Protein AF-A0A6M0IGE5-F1 (afdb_monomer_lite)

Secondary structure (DSSP, 8-state):
--HHHHHHHHHHHHHHHHHHHHHHHHHHHHHTSS-HHHHHHHHHIIIIIHHHHHHHHHHHHHHHHHTTT---SSS--

InterPro domains:
  IPR049211 Protein of unknown function DUF6814 [PF20664] (1-71)

Sequence (77 aa):
MNALKKYLGVVWILLGIYVGYDQITDSLAKITSDKLEDRVFGWVILCVLIPIVVGGLLLFGKYALDGEYDSNERKNE

Organism: NCBI:txid1987381

Structure (mmCIF, N/CA/C/O backbone):
data_AF-A0A6M0IGE5-F1
#
_entry.id   AF-A0A6M0IGE5-F1
#
loop_
_atom_site.group_PDB
_atom_site.id
_atom_site.type_symbol
_ato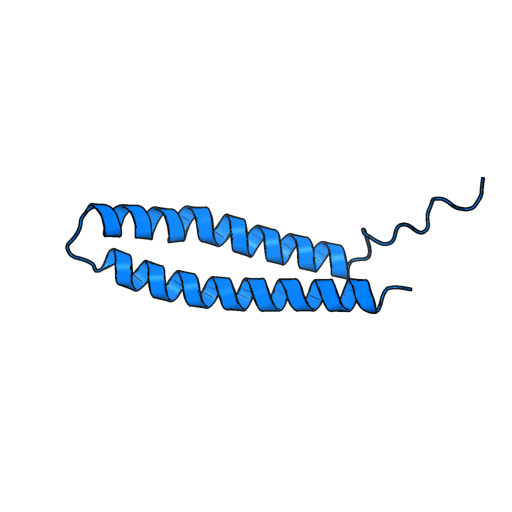m_site.label_atom_id
_atom_site.label_alt_id
_atom_site.label_comp_id
_atom_site.label_asym_id
_atom_site.label_entity_id
_atom_site.label_seq_id
_atom_site.pdbx_PDB_ins_code
_atom_site.Cartn_x
_atom_site.Cartn_y
_atom_site.Cartn_z
_atom_site.occupancy
_atom_site.B_iso_or_equiv
_atom_site.auth_seq_id
_atom_site.auth_comp_id
_atom_site.auth_asym_id
_atom_site.auth_atom_id
_atom_site.pdbx_PDB_model_num
ATOM 1 N N . MET A 1 1 ? -23.425 3.437 18.439 1.00 49.84 1 MET A N 1
ATOM 2 C CA . MET A 1 1 ? -21.954 3.550 18.422 1.00 49.84 1 MET A CA 1
ATOM 3 C C . MET A 1 1 ? -21.409 2.741 17.253 1.00 49.84 1 MET A C 1
ATOM 5 O O . MET A 1 1 ? -21.849 1.621 17.028 1.00 49.84 1 MET A O 1
ATOM 9 N N . ASN A 1 2 ? -20.479 3.317 16.503 1.00 58.28 2 ASN A N 1
ATOM 10 C CA . ASN A 1 2 ? -19.370 2.602 15.862 1.00 58.28 2 ASN A CA 1
ATOM 11 C C . ASN A 1 2 ? -19.618 1.640 14.686 1.00 58.28 2 ASN A C 1
ATOM 13 O O . ASN A 1 2 ? -18.647 1.327 14.013 1.00 58.28 2 ASN A O 1
ATOM 17 N N . ALA A 1 3 ? -20.844 1.240 14.326 1.00 60.12 3 ALA A N 1
ATOM 18 C CA . ALA A 1 3 ? -21.047 0.346 13.171 1.00 60.12 3 ALA A CA 1
ATOM 19 C C . ALA A 1 3 ? -20.680 0.999 11.825 1.00 60.12 3 ALA A C 1
ATOM 21 O O . ALA A 1 3 ? -19.965 0.401 11.028 1.00 60.12 3 ALA A O 1
ATOM 22 N N . LEU A 1 4 ? -21.109 2.248 11.597 1.00 65.38 4 LEU A N 1
ATOM 23 C CA . LEU A 1 4 ? -20.821 2.963 10.350 1.00 65.38 4 LEU A CA 1
ATOM 24 C C . LEU A 1 4 ? -19.317 3.235 10.203 1.00 65.38 4 LEU A C 1
ATOM 26 O O . LEU A 1 4 ? -18.734 2.918 9.177 1.00 65.38 4 LEU A O 1
ATOM 30 N N . LYS A 1 5 ? -18.663 3.741 11.256 1.00 66.12 5 LYS A N 1
ATOM 31 C CA . LYS A 1 5 ? -17.219 4.034 11.244 1.00 66.12 5 LYS A CA 1
ATOM 32 C C . LYS A 1 5 ? -16.368 2.764 11.095 1.00 66.12 5 LYS A C 1
ATOM 34 O O . LYS A 1 5 ? -15.424 2.763 10.313 1.00 66.12 5 LYS A O 1
ATOM 39 N N . LYS A 1 6 ? -16.756 1.664 11.751 1.00 70.12 6 LYS A N 1
ATOM 40 C CA . LYS A 1 6 ? -16.101 0.355 11.606 1.00 70.12 6 LYS A CA 1
ATOM 41 C C . LYS A 1 6 ? -16.300 -0.229 10.203 1.00 70.12 6 LYS A C 1
ATOM 43 O O . LYS A 1 6 ? -15.355 -0.761 9.633 1.00 70.12 6 LYS A O 1
ATOM 48 N N . TYR A 1 7 ? -17.491 -0.070 9.619 1.00 79.00 7 TYR A N 1
ATOM 49 C CA . TYR A 1 7 ? -17.767 -0.460 8.233 1.00 79.00 7 TYR A CA 1
ATOM 50 C C . TYR A 1 7 ? -16.924 0.350 7.244 1.00 79.00 7 TYR A C 1
ATOM 52 O O . TYR A 1 7 ? -16.297 -0.233 6.366 1.00 79.00 7 TYR A O 1
ATOM 60 N N . LEU A 1 8 ? -16.825 1.671 7.435 1.00 80.62 8 LEU A N 1
ATOM 61 C CA . LEU A 1 8 ? -15.924 2.516 6.652 1.00 80.62 8 LEU A CA 1
ATOM 62 C C . LEU A 1 8 ? -14.468 2.044 6.777 1.00 80.62 8 LEU A C 1
ATOM 64 O O . LEU A 1 8 ? -13.808 1.901 5.756 1.00 80.62 8 LEU A O 1
ATOM 68 N N . GLY A 1 9 ? -13.983 1.726 7.980 1.00 83.50 9 GLY A N 1
ATOM 69 C CA . GLY A 1 9 ? -12.631 1.187 8.176 1.00 83.50 9 GLY A CA 1
ATOM 70 C C . GLY A 1 9 ? -12.360 -0.090 7.373 1.00 83.50 9 GLY A C 1
ATOM 71 O O . GLY A 1 9 ? -11.355 -0.172 6.670 1.00 83.50 9 GLY A O 1
ATOM 72 N N . VAL A 1 10 ? -13.289 -1.052 7.397 1.00 85.06 10 VAL A N 1
ATOM 73 C CA . VAL A 1 10 ? -13.195 -2.281 6.582 1.00 85.06 10 VAL A CA 1
ATOM 74 C C . VAL A 1 10 ? -13.201 -1.961 5.086 1.00 85.06 10 VAL A C 1
ATOM 76 O O . VAL A 1 10 ? -12.397 -2.518 4.340 1.00 85.06 10 VAL A O 1
ATOM 79 N N . VAL A 1 11 ? -14.068 -1.044 4.647 1.00 89.31 11 VAL A N 1
ATOM 80 C CA . VAL A 1 11 ? -14.138 -0.606 3.245 1.00 89.31 11 VAL A CA 1
ATOM 81 C C . VAL A 1 11 ? -12.803 -0.009 2.791 1.00 89.31 11 VAL A C 1
ATOM 83 O O . VAL A 1 11 ? -12.337 -0.355 1.709 1.00 89.31 11 VAL A O 1
ATOM 86 N N . TRP A 1 12 ? -12.147 0.811 3.617 1.00 88.62 12 TRP A N 1
ATOM 87 C CA . TRP A 1 1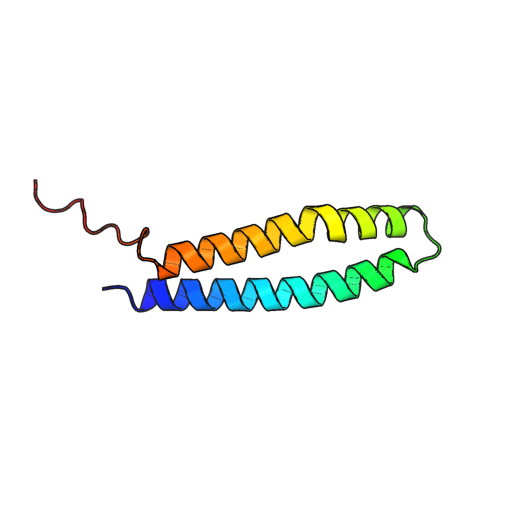2 ? -10.848 1.410 3.288 1.00 88.62 12 TRP A CA 1
ATOM 88 C C . TRP A 1 12 ? -9.709 0.391 3.207 1.00 88.62 12 TRP A C 1
ATOM 90 O O . TRP A 1 12 ? -8.857 0.511 2.329 1.00 88.62 12 TRP A O 1
ATOM 100 N N . ILE A 1 13 ? -9.719 -0.644 4.052 1.00 90.00 13 ILE A N 1
ATOM 101 C CA . ILE A 1 13 ? -8.748 -1.748 3.966 1.00 90.00 13 ILE A CA 1
ATOM 102 C C . ILE A 1 13 ? -8.941 -2.532 2.668 1.00 90.00 13 ILE A C 1
ATOM 104 O O . ILE A 1 13 ? -7.970 -2.783 1.955 1.00 90.00 13 ILE A O 1
ATOM 108 N N . LEU A 1 14 ? -10.184 -2.894 2.337 1.00 92.25 14 LEU A N 1
ATOM 109 C CA . LEU A 1 14 ? -10.491 -3.627 1.105 1.00 92.25 14 LEU A CA 1
ATOM 110 C C . LEU A 1 14 ? -10.127 -2.812 -0.142 1.00 92.25 14 LEU A C 1
ATOM 112 O O . LEU A 1 14 ? -9.527 -3.355 -1.068 1.00 92.25 14 LEU A O 1
ATOM 116 N N . LEU A 1 15 ? -10.415 -1.507 -0.137 1.00 91.06 15 LEU A N 1
ATOM 117 C CA . LEU A 1 15 ? -9.986 -0.581 -1.187 1.00 91.06 15 LEU A CA 1
ATOM 118 C C . LEU A 1 15 ? -8.462 -0.506 -1.295 1.00 91.06 15 LEU A C 1
ATOM 120 O O . LEU A 1 15 ? -7.939 -0.580 -2.401 1.00 91.06 15 LEU A O 1
ATOM 124 N N . GLY A 1 16 ? -7.744 -0.406 -0.174 1.00 92.19 16 GLY A N 1
ATOM 125 C CA . GLY A 1 16 ? -6.280 -0.380 -0.165 1.00 92.19 16 GLY A CA 1
ATOM 126 C C . GLY A 1 16 ? -5.660 -1.646 -0.757 1.00 92.19 16 GLY A C 1
ATOM 127 O O . GLY A 1 16 ? -4.729 -1.554 -1.552 1.00 92.19 16 GLY A O 1
ATOM 128 N N . ILE A 1 17 ? -6.208 -2.820 -0.432 1.00 92.25 17 ILE A N 1
ATOM 129 C CA . ILE A 1 17 ? -5.757 -4.101 -0.997 1.00 92.25 17 ILE A CA 1
ATOM 130 C C . ILE A 1 17 ? -6.047 -4.165 -2.503 1.00 92.25 17 ILE A C 1
ATOM 132 O O . ILE A 1 17 ? -5.167 -4.541 -3.275 1.00 92.25 17 ILE A O 1
ATOM 136 N N . TYR A 1 18 ? -7.253 -3.771 -2.923 1.00 94.19 18 TYR A N 1
ATOM 137 C CA . TYR A 1 18 ? -7.650 -3.777 -4.333 1.00 94.19 18 TYR A CA 1
ATOM 138 C C . TYR A 1 18 ? -6.778 -2.840 -5.179 1.00 94.19 18 TYR A C 1
ATOM 140 O O . TYR A 1 18 ? -6.192 -3.267 -6.171 1.00 94.19 18 TYR A O 1
ATOM 148 N N . VAL A 1 19 ? -6.629 -1.584 -4.745 1.00 92.44 19 VAL A N 1
ATOM 149 C CA . VAL A 1 19 ? -5.787 -0.581 -5.417 1.00 92.44 19 VAL A CA 1
ATOM 150 C C . VAL A 1 19 ? -4.322 -1.014 -5.424 1.00 92.44 19 VAL A C 1
ATOM 152 O O . VAL A 1 19 ? -3.634 -0.827 -6.422 1.00 92.44 19 VAL A O 1
ATOM 155 N N . GLY A 1 20 ? -3.837 -1.614 -4.334 1.00 92.62 20 GLY A N 1
ATOM 156 C CA . GLY A 1 20 ? -2.478 -2.142 -4.266 1.00 92.62 20 GLY A CA 1
ATOM 157 C C . GLY A 1 20 ? -2.216 -3.226 -5.309 1.00 92.62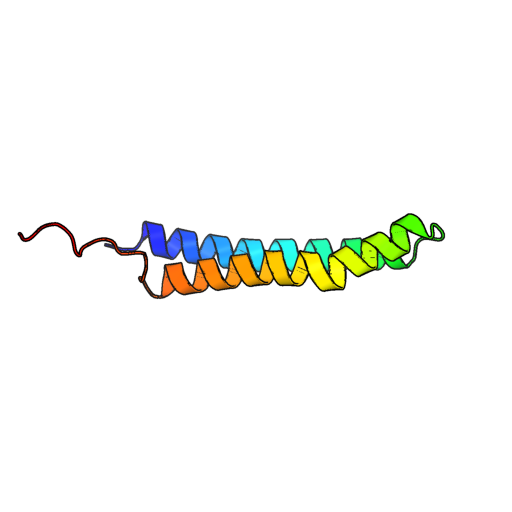 20 GLY A C 1
ATOM 158 O O . GLY A 1 20 ? -1.196 -3.171 -5.989 1.00 92.62 20 GLY A O 1
ATOM 159 N N . TYR A 1 21 ? -3.139 -4.176 -5.470 1.00 92.31 21 TYR A N 1
ATOM 160 C CA . TYR A 1 21 ? -3.020 -5.231 -6.479 1.00 92.31 21 TYR A CA 1
ATOM 161 C C . TYR A 1 21 ? -2.984 -4.659 -7.903 1.00 92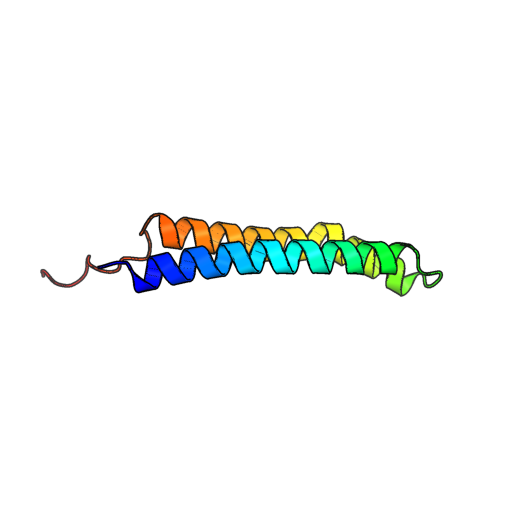.31 21 TYR A C 1
ATOM 163 O O . TYR A 1 21 ? -2.043 -4.939 -8.646 1.00 92.31 21 TYR A O 1
ATOM 171 N N . ASP A 1 22 ? -3.958 -3.810 -8.237 1.00 92.81 22 ASP A N 1
ATOM 172 C CA . ASP A 1 22 ? -4.110 -3.201 -9.563 1.00 92.81 22 ASP A CA 1
ATOM 173 C C . ASP A 1 22 ? -2.887 -2.346 -9.950 1.00 92.81 22 ASP A C 1
ATOM 175 O O . ASP A 1 22 ? -2.278 -2.520 -11.010 1.00 92.81 22 ASP A O 1
ATOM 179 N N . GLN A 1 23 ? -2.422 -1.501 -9.025 1.00 91.12 23 GLN A N 1
ATOM 180 C CA . GLN A 1 23 ? -1.255 -0.652 -9.258 1.00 91.12 23 GLN A CA 1
ATOM 181 C C . GLN A 1 23 ? 0.048 -1.446 -9.375 1.00 91.12 23 GLN A C 1
ATOM 183 O O . GLN A 1 23 ? 0.935 -1.028 -10.124 1.00 91.12 23 GLN A O 1
ATOM 188 N N . ILE A 1 24 ? 0.202 -2.566 -8.657 1.00 91.44 24 ILE A N 1
ATOM 189 C CA . ILE A 1 24 ? 1.379 -3.434 -8.809 1.00 91.44 24 ILE A CA 1
ATOM 190 C C . ILE A 1 24 ? 1.388 -4.035 -10.214 1.00 91.44 24 ILE A C 1
ATOM 192 O O . ILE A 1 24 ? 2.425 -3.977 -10.877 1.00 91.44 24 ILE A O 1
ATOM 196 N N . THR A 1 25 ? 0.255 -4.561 -10.690 1.00 90.25 25 THR A N 1
ATOM 197 C CA . THR A 1 25 ? 0.159 -5.146 -12.036 1.00 90.25 25 THR A CA 1
ATOM 198 C C . THR A 1 25 ? 0.449 -4.123 -13.134 1.00 90.25 25 THR A C 1
ATOM 200 O O . THR A 1 25 ? 1.256 -4.395 -14.027 1.00 90.25 25 THR A O 1
ATOM 203 N N . ASP A 1 26 ? -0.102 -2.916 -13.014 1.00 88.81 26 ASP A N 1
ATOM 204 C CA . ASP A 1 26 ? 0.116 -1.828 -13.971 1.00 88.81 26 ASP A CA 1
ATOM 205 C C . ASP A 1 26 ? 1.559 -1.316 -13.964 1.00 88.81 26 ASP A C 1
ATOM 207 O O . ASP A 1 26 ? 2.152 -1.043 -15.014 1.00 88.81 26 ASP A O 1
ATOM 211 N N . SER A 1 27 ? 2.152 -1.187 -12.777 1.00 85.62 27 SER A N 1
ATOM 212 C CA . SER A 1 27 ? 3.534 -0.720 -12.640 1.00 85.62 27 SER A CA 1
ATOM 213 C C . SER A 1 27 ? 4.514 -1.736 -13.212 1.00 85.62 27 SER A C 1
ATOM 215 O O . SER A 1 27 ? 5.478 -1.347 -13.870 1.00 85.62 27 SER A O 1
ATOM 217 N N . LEU A 1 28 ? 4.250 -3.034 -13.033 1.00 86.69 28 LEU A N 1
ATOM 218 C CA . LEU A 1 28 ? 5.077 -4.095 -13.601 1.00 86.69 28 LEU A CA 1
ATOM 219 C C . LEU A 1 28 ? 5.042 -4.067 -15.135 1.00 86.69 28 LEU A C 1
ATOM 221 O O . LEU A 1 28 ? 6.095 -4.135 -15.769 1.00 86.69 28 LEU A O 1
ATOM 225 N N . ALA A 1 29 ? 3.863 -3.867 -15.732 1.00 86.19 29 ALA A N 1
ATOM 226 C CA . ALA A 1 29 ? 3.727 -3.701 -17.178 1.00 86.19 29 ALA A CA 1
ATOM 227 C C . ALA A 1 29 ? 4.489 -2.463 -17.691 1.00 86.19 29 ALA A C 1
ATOM 229 O O . ALA A 1 29 ? 5.217 -2.541 -18.684 1.00 86.19 29 ALA A O 1
ATOM 230 N N . LYS A 1 30 ? 4.411 -1.331 -16.978 1.00 81.25 30 LYS A N 1
ATOM 231 C CA . LYS A 1 30 ? 5.135 -0.095 -17.333 1.00 81.25 30 LYS A CA 1
ATOM 232 C C . LYS A 1 30 ? 6.655 -0.233 -17.242 1.00 81.25 30 LYS A C 1
ATOM 234 O O . LYS A 1 30 ? 7.360 0.318 -18.082 1.00 81.25 30 LYS A O 1
ATOM 239 N N . ILE A 1 31 ? 7.172 -1.011 -16.290 1.00 82.00 31 ILE A N 1
ATOM 240 C CA . ILE A 1 31 ? 8.618 -1.271 -16.166 1.00 82.00 31 ILE A CA 1
ATOM 241 C C . ILE A 1 31 ? 9.147 -2.074 -17.367 1.00 82.00 31 ILE A C 1
ATOM 243 O O . ILE A 1 31 ? 10.288 -1.870 -17.787 1.00 82.00 31 ILE A O 1
ATOM 247 N N . THR A 1 32 ? 8.316 -2.938 -17.959 1.00 80.38 32 THR A N 1
ATOM 248 C CA . THR A 1 32 ? 8.672 -3.704 -19.168 1.00 80.38 32 THR A CA 1
ATOM 249 C C . THR A 1 32 ? 8.580 -2.905 -20.471 1.00 80.38 32 THR A C 1
ATOM 251 O O . THR A 1 32 ? 9.009 -3.397 -21.511 1.00 80.38 32 THR A O 1
ATOM 254 N N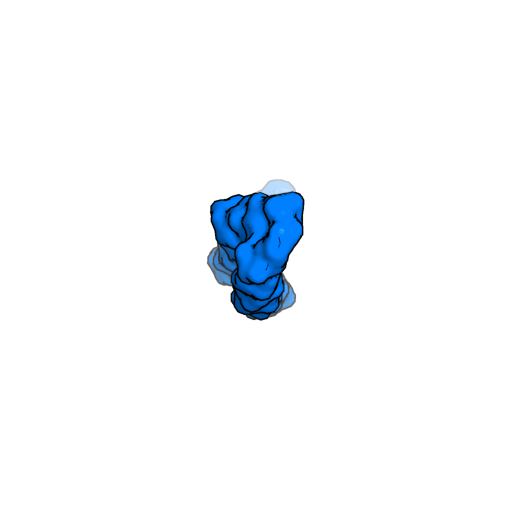 . SER A 1 33 ? 8.070 -1.668 -20.430 1.00 80.31 33 SER A N 1
ATOM 255 C CA . SER A 1 33 ? 8.026 -0.772 -21.591 1.00 80.31 33 SER A CA 1
ATOM 256 C C . SER A 1 33 ? 9.439 -0.396 -22.065 1.00 80.31 33 SER A C 1
ATOM 258 O O . SER A 1 33 ? 10.382 -0.279 -21.273 1.00 80.31 33 SER A O 1
ATOM 260 N N . ASP A 1 34 ? 9.583 -0.166 -23.372 1.00 76.94 34 ASP A N 1
ATOM 261 C CA . ASP A 1 34 ? 10.832 0.285 -24.006 1.00 76.94 34 ASP A CA 1
ATOM 262 C C . ASP A 1 34 ? 11.095 1.787 -23.811 1.00 76.94 34 ASP A C 1
ATOM 264 O O . ASP A 1 34 ? 12.192 2.286 -24.063 1.00 76.94 34 ASP A O 1
ATOM 268 N N . LYS A 1 35 ? 10.097 2.529 -23.319 1.00 87.44 35 LYS A N 1
ATOM 269 C CA . LYS A 1 35 ? 10.236 3.951 -23.006 1.00 87.44 35 LYS A CA 1
ATOM 270 C C . LYS A 1 35 ? 10.876 4.130 -21.634 1.00 87.44 35 LYS A C 1
ATOM 272 O O . LYS A 1 35 ? 10.336 3.696 -20.617 1.00 87.44 35 LYS A O 1
ATOM 277 N N . LEU A 1 36 ? 12.011 4.829 -21.606 1.00 83.88 36 LEU A N 1
ATOM 278 C CA . LEU A 1 36 ? 12.743 5.128 -20.373 1.00 83.88 36 LEU A CA 1
ATOM 279 C C . LEU A 1 36 ? 11.875 5.901 -19.366 1.00 83.88 36 LEU A C 1
ATOM 281 O O . LEU A 1 36 ? 11.905 5.602 -18.175 1.00 83.88 36 LEU A O 1
ATOM 285 N N . GLU A 1 37 ? 11.080 6.856 -19.853 1.00 86.31 37 GLU A N 1
ATOM 286 C CA . GLU A 1 37 ? 10.176 7.673 -19.035 1.00 86.31 37 GLU A CA 1
ATOM 287 C C . GLU A 1 37 ? 9.142 6.807 -18.300 1.00 86.31 37 GLU A C 1
ATOM 289 O O . GLU A 1 37 ? 9.021 6.895 -17.078 1.00 86.31 37 GLU A O 1
ATOM 294 N N . ASP A 1 38 ? 8.481 5.893 -19.018 1.00 86.00 38 ASP A N 1
ATOM 295 C CA . ASP A 1 38 ? 7.495 4.966 -18.447 1.00 86.00 38 ASP A CA 1
ATOM 296 C C . ASP A 1 38 ? 8.134 4.010 -17.435 1.00 86.00 38 ASP A C 1
ATOM 298 O O . ASP A 1 38 ? 7.539 3.701 -16.400 1.00 86.00 38 ASP A O 1
ATOM 302 N N . ARG A 1 39 ? 9.369 3.568 -17.703 1.00 86.56 39 ARG A N 1
ATOM 303 C CA . ARG A 1 39 ? 10.110 2.656 -16.826 1.00 86.56 39 ARG A CA 1
ATOM 304 C C . ARG A 1 39 ? 10.500 3.317 -15.505 1.00 86.56 39 ARG A C 1
ATOM 306 O O . ARG A 1 39 ? 10.335 2.708 -14.447 1.00 86.56 39 ARG A O 1
ATOM 313 N N . VAL A 1 40 ? 10.998 4.555 -15.551 1.00 90.00 40 VAL A N 1
ATOM 314 C CA . VAL A 1 40 ? 11.311 5.335 -14.341 1.00 90.00 40 VAL A CA 1
ATOM 315 C C . VAL A 1 40 ? 10.029 5.611 -13.558 1.00 90.00 40 VAL A C 1
ATOM 317 O O . VAL A 1 40 ? 9.996 5.393 -12.347 1.00 90.00 40 VAL A O 1
ATOM 320 N N . PHE A 1 41 ? 8.954 6.014 -14.241 1.00 88.00 41 PHE A N 1
ATOM 321 C CA . PHE A 1 41 ? 7.673 6.282 -13.591 1.00 88.00 41 PHE A CA 1
ATOM 322 C C . PHE A 1 41 ? 7.074 5.023 -12.945 1.00 88.00 41 PHE A C 1
ATOM 324 O O . PHE A 1 41 ? 6.583 5.088 -11.819 1.00 88.00 41 PHE A O 1
ATOM 331 N N . GLY A 1 42 ? 7.184 3.863 -13.600 1.00 87.81 42 GLY A N 1
ATOM 332 C CA . GLY A 1 42 ? 6.770 2.571 -13.047 1.00 87.81 42 GLY A CA 1
ATOM 333 C C . GLY A 1 42 ? 7.500 2.221 -11.749 1.00 87.81 42 GLY A C 1
ATOM 334 O O . GLY A 1 42 ? 6.864 1.810 -10.779 1.00 87.81 42 GLY A O 1
ATOM 335 N N . TRP A 1 43 ? 8.811 2.472 -11.679 1.00 88.62 43 TRP A N 1
ATOM 336 C CA . TRP A 1 43 ? 9.580 2.283 -10.443 1.00 88.62 43 TRP A CA 1
ATOM 337 C C . TRP A 1 43 ? 9.176 3.247 -9.328 1.00 88.62 43 TRP A C 1
ATOM 339 O O . TRP A 1 43 ? 9.057 2.833 -8.174 1.00 88.62 43 TRP A O 1
ATOM 349 N N . VAL A 1 44 ? 8.937 4.519 -9.656 1.00 92.94 44 VAL A N 1
ATOM 350 C CA . VAL A 1 44 ? 8.471 5.513 -8.677 1.00 92.94 44 VAL A CA 1
ATOM 351 C C . VAL A 1 44 ? 7.108 5.114 -8.119 1.00 92.94 44 VAL A C 1
ATOM 353 O O . VAL A 1 44 ? 6.904 5.170 -6.904 1.00 92.94 44 VAL A O 1
ATOM 356 N N . ILE A 1 45 ? 6.185 4.667 -8.975 1.00 90.94 45 ILE A N 1
ATOM 357 C CA . ILE A 1 45 ? 4.878 4.209 -8.509 1.00 90.94 45 ILE A CA 1
ATOM 358 C C . ILE A 1 45 ? 5.049 3.020 -7.563 1.00 90.94 45 ILE A C 1
ATOM 360 O O . ILE A 1 45 ? 4.527 3.047 -6.449 1.00 90.94 45 ILE A O 1
ATOM 364 N N . LEU A 1 46 ? 5.818 2.015 -7.978 1.00 90.56 46 LEU A N 1
ATOM 365 C CA . LEU A 1 46 ? 5.956 0.760 -7.249 1.00 90.56 46 LEU A CA 1
ATOM 366 C C . LEU A 1 46 ? 6.670 0.921 -5.897 1.00 90.56 46 LEU A C 1
ATOM 368 O O . LEU A 1 46 ? 6.232 0.338 -4.907 1.00 90.56 46 LEU A O 1
ATOM 372 N N . CYS A 1 47 ? 7.724 1.740 -5.830 1.00 91.19 47 CYS A N 1
ATOM 373 C CA . CYS A 1 47 ? 8.514 1.935 -4.608 1.00 91.19 47 CYS A CA 1
ATOM 374 C C . CYS A 1 47 ? 8.023 3.064 -3.699 1.00 91.19 47 CYS A C 1
ATOM 376 O O . CYS A 1 47 ? 8.359 3.057 -2.517 1.00 91.19 47 CYS A O 1
ATOM 378 N N . VAL A 1 48 ? 7.289 4.052 -4.220 1.00 93.69 48 VAL A N 1
ATOM 379 C CA . VAL A 1 48 ? 6.924 5.257 -3.456 1.00 93.69 48 VAL A CA 1
ATOM 380 C C . VAL A 1 48 ? 5.412 5.411 -3.356 1.00 93.69 48 VAL A C 1
ATOM 382 O O . VAL A 1 48 ? 4.876 5.404 -2.250 1.00 93.69 48 VAL A O 1
ATOM 385 N N . LEU A 1 49 ? 4.694 5.512 -4.479 1.00 92.88 49 LEU A N 1
ATOM 386 C CA . LEU A 1 49 ? 3.250 5.789 -4.433 1.00 92.88 49 LEU A CA 1
ATOM 387 C C . LEU A 1 49 ? 2.445 4.632 -3.846 1.00 92.88 49 LEU A C 1
ATOM 389 O O . LEU A 1 49 ? 1.609 4.873 -2.980 1.00 92.88 49 LEU A O 1
ATOM 393 N N . ILE A 1 50 ? 2.690 3.393 -4.279 1.00 93.12 50 ILE A N 1
ATOM 394 C CA . ILE A 1 50 ? 1.971 2.216 -3.774 1.00 93.12 50 ILE A CA 1
ATOM 395 C C . ILE A 1 50 ? 2.125 2.079 -2.254 1.00 93.12 50 ILE A C 1
ATOM 397 O O . ILE A 1 50 ? 1.095 2.042 -1.579 1.00 93.12 50 ILE A O 1
ATOM 401 N N . PRO A 1 51 ? 3.339 2.055 -1.666 1.00 91.75 51 PRO A N 1
ATOM 402 C CA . PRO A 1 51 ? 3.467 1.914 -0.218 1.00 91.75 51 PRO A CA 1
ATOM 403 C C . PRO A 1 51 ? 2.884 3.100 0.557 1.00 91.75 51 PRO A C 1
ATOM 405 O O . PRO A 1 51 ? 2.334 2.887 1.634 1.00 91.75 51 PRO A O 1
ATOM 408 N N . ILE A 1 52 ? 2.930 4.325 0.021 1.00 94.19 52 ILE A N 1
ATOM 409 C CA . ILE A 1 52 ? 2.313 5.491 0.673 1.00 94.19 52 ILE A CA 1
ATOM 410 C C . ILE A 1 52 ? 0.783 5.397 0.643 1.00 94.19 52 ILE A C 1
ATOM 412 O O . ILE A 1 52 ? 0.139 5.573 1.676 1.00 94.19 52 ILE A O 1
ATOM 416 N N . VAL A 1 53 ? 0.190 5.109 -0.518 1.00 92.06 53 VAL A N 1
ATOM 417 C CA . VAL A 1 53 ? -1.271 5.066 -0.688 1.00 92.06 53 VAL A CA 1
ATOM 418 C C . VAL A 1 53 ? -1.859 3.851 0.020 1.00 92.06 53 VAL A C 1
ATOM 420 O O . VAL A 1 53 ? -2.760 3.999 0.843 1.00 92.06 53 VAL A O 1
ATOM 423 N N . VAL A 1 54 ? -1.334 2.654 -0.247 1.00 93.50 54 VAL A N 1
ATOM 424 C CA . VAL A 1 54 ? -1.810 1.413 0.380 1.00 93.50 54 VAL A CA 1
ATOM 425 C C . VAL A 1 54 ? -1.513 1.433 1.874 1.00 93.50 54 VAL A C 1
ATOM 427 O O . VAL A 1 54 ? -2.398 1.135 2.671 1.00 93.50 54 VAL A O 1
ATOM 430 N N . GLY A 1 55 ? -0.306 1.846 2.272 1.00 92.56 55 GLY A N 1
ATOM 431 C CA . GLY A 1 55 ? 0.057 1.987 3.680 1.00 92.56 55 GLY A CA 1
ATOM 432 C C . GLY A 1 55 ? -0.857 2.969 4.405 1.00 92.56 55 GLY A C 1
ATOM 433 O O . GLY A 1 55 ? -1.391 2.626 5.455 1.00 92.56 55 GLY A O 1
ATOM 434 N N . GLY A 1 56 ? -1.119 4.140 3.819 1.00 91.12 56 GLY A N 1
ATOM 435 C CA . GLY A 1 56 ? -2.042 5.133 4.368 1.00 91.12 56 GLY A CA 1
ATOM 436 C C . GLY A 1 56 ? -3.478 4.619 4.492 1.00 91.12 56 GLY A C 1
ATOM 437 O O . GLY A 1 56 ? -4.096 4.795 5.540 1.00 91.12 56 GLY A O 1
ATOM 438 N N . LEU A 1 57 ? -3.995 3.929 3.470 1.00 91.69 57 LEU A N 1
ATOM 439 C CA . LEU A 1 57 ? -5.342 3.342 3.475 1.00 91.69 57 LEU A CA 1
ATOM 440 C C . LEU A 1 57 ? -5.492 2.227 4.516 1.00 91.69 57 LEU A C 1
ATOM 442 O O . LEU A 1 57 ? -6.500 2.174 5.224 1.00 91.69 57 LEU A O 1
ATOM 446 N N . LEU A 1 58 ? -4.480 1.369 4.653 1.00 90.25 58 LEU A N 1
ATOM 447 C CA . LEU A 1 58 ? -4.451 0.324 5.675 1.00 90.25 58 LEU A CA 1
ATOM 448 C C . LEU A 1 58 ? -4.358 0.919 7.081 1.00 90.25 58 LEU A C 1
ATOM 450 O O . LEU A 1 58 ? -5.077 0.472 7.975 1.00 90.25 58 LEU A O 1
ATOM 454 N N . LEU A 1 59 ? -3.511 1.934 7.279 1.00 89.12 59 LEU A N 1
ATOM 455 C CA . LEU A 1 59 ? -3.365 2.621 8.562 1.00 89.12 59 LEU A CA 1
ATOM 456 C C . LEU A 1 59 ? -4.678 3.306 8.959 1.00 89.12 59 LEU A C 1
ATOM 458 O O . LEU A 1 59 ? -5.148 3.146 10.083 1.00 89.12 59 LEU A O 1
ATOM 462 N N . PHE A 1 60 ? -5.305 4.003 8.010 1.00 86.25 60 PHE A N 1
ATOM 463 C CA . PHE A 1 60 ? -6.591 4.665 8.206 1.00 86.25 60 PHE A CA 1
ATOM 464 C C . PHE A 1 60 ? -7.696 3.667 8.553 1.00 86.25 60 PHE A C 1
ATOM 466 O O . PHE A 1 60 ? -8.437 3.856 9.517 1.00 86.25 60 PHE A O 1
ATOM 473 N N . GLY A 1 61 ? -7.771 2.566 7.807 1.00 86.88 61 GLY A N 1
ATOM 474 C CA . GLY A 1 61 ? -8.717 1.498 8.082 1.00 86.88 61 GLY A CA 1
ATOM 475 C C . GLY A 1 61 ? -8.494 0.840 9.444 1.00 86.88 61 GLY A C 1
ATOM 476 O O . GLY A 1 61 ? -9.460 0.593 10.163 1.00 86.88 61 GLY A O 1
ATOM 477 N N . LYS A 1 62 ? -7.234 0.632 9.843 1.00 85.19 62 LYS A N 1
ATOM 478 C CA . LYS A 1 62 ? -6.875 0.094 11.161 1.00 85.19 62 LYS A CA 1
ATOM 479 C C . LYS A 1 62 ? -7.299 1.032 12.295 1.00 85.19 62 LYS A C 1
ATOM 481 O O . LYS A 1 62 ? -8.007 0.589 13.192 1.00 85.19 62 LYS A O 1
ATOM 486 N N . TYR A 1 63 ? -6.975 2.322 12.223 1.00 82.50 63 TYR A N 1
ATOM 487 C CA . TYR A 1 63 ? -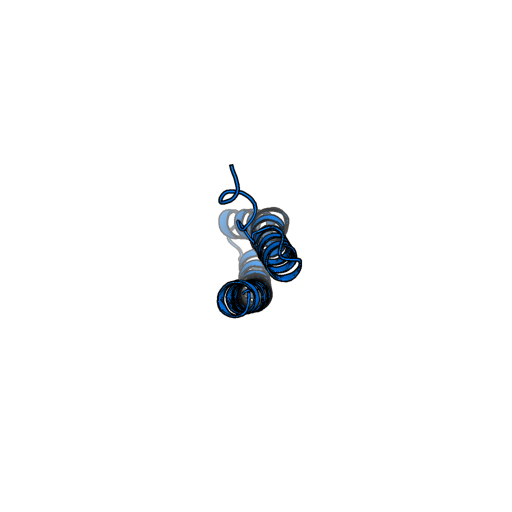7.406 3.293 13.238 1.00 82.50 63 TYR A CA 1
ATOM 488 C C . TYR A 1 63 ? -8.934 3.461 13.295 1.00 82.50 63 TYR A C 1
ATOM 490 O O . TYR A 1 63 ? -9.509 3.644 14.368 1.00 82.50 63 TYR A O 1
ATOM 498 N N . ALA A 1 64 ? -9.623 3.343 12.157 1.00 81.56 64 ALA A N 1
ATOM 499 C CA . ALA A 1 64 ? -11.085 3.325 12.110 1.00 81.56 64 ALA A CA 1
ATOM 500 C C . ALA A 1 64 ? -11.698 2.071 12.761 1.00 81.56 64 ALA A C 1
ATOM 502 O O . ALA A 1 64 ? -12.795 2.152 13.321 1.00 81.56 64 ALA A O 1
ATOM 503 N N . LEU A 1 65 ? -11.004 0.929 12.715 1.00 76.94 65 LEU A N 1
ATOM 504 C CA . LEU A 1 65 ? -11.400 -0.303 13.402 1.00 76.94 65 LEU A CA 1
ATOM 505 C C . LEU A 1 65 ? -11.128 -0.257 14.909 1.00 76.94 65 LEU A C 1
ATOM 507 O O . LEU A 1 65 ? -11.970 -0.742 15.669 1.00 76.94 65 LEU A O 1
ATOM 511 N N . ASP A 1 66 ? -10.002 0.334 15.318 1.00 75.19 66 ASP A N 1
ATOM 512 C CA . ASP A 1 66 ? -9.597 0.481 16.725 1.00 75.19 66 ASP A CA 1
ATOM 513 C C . ASP A 1 66 ? -10.491 1.471 17.494 1.00 75.19 66 ASP A C 1
ATOM 515 O O . ASP A 1 66 ? -10.493 1.495 18.721 1.00 75.19 66 ASP A O 1
ATOM 519 N N . GLY A 1 67 ? -11.325 2.245 16.791 1.00 68.69 67 GLY A N 1
ATOM 520 C CA . GLY A 1 67 ? -12.316 3.121 17.416 1.00 68.69 67 GLY A CA 1
ATOM 521 C C . GLY A 1 67 ? -11.750 4.452 17.910 1.00 68.69 67 GLY A C 1
ATOM 522 O O . GLY A 1 67 ? -12.492 5.224 18.503 1.00 68.69 67 GLY A O 1
ATOM 523 N N . GLU A 1 68 ? -10.493 4.770 17.589 1.00 64.19 68 GLU A N 1
ATOM 524 C CA . GLU A 1 68 ? -9.832 6.060 17.875 1.00 64.19 68 GLU A CA 1
ATOM 525 C C . GLU A 1 68 ? -10.600 7.270 17.301 1.00 64.19 68 GLU A C 1
ATOM 527 O O . GLU A 1 68 ? -10.556 8.371 17.838 1.00 64.19 68 GLU A O 1
ATOM 532 N N . TYR A 1 69 ? -11.376 7.075 16.229 1.00 61.62 69 TYR A N 1
ATOM 533 C CA . TYR A 1 69 ? -12.248 8.113 15.659 1.00 61.62 69 TYR A CA 1
ATOM 534 C C . TYR A 1 69 ? -13.594 8.271 16.392 1.00 61.62 69 TYR A C 1
ATOM 536 O O . TYR A 1 69 ? -14.483 8.993 15.909 1.00 61.62 69 TYR A O 1
ATOM 544 N N . ASP A 1 70 ? -13.818 7.578 17.512 1.00 60.59 70 ASP A N 1
ATOM 545 C CA . ASP A 1 70 ? -15.037 7.704 18.308 1.00 60.59 70 ASP A CA 1
ATOM 546 C C . ASP A 1 70 ? -14.986 8.962 19.188 1.00 60.59 70 ASP A C 1
ATOM 548 O O . ASP A 1 70 ? -14.596 8.957 20.347 1.00 60.59 70 ASP A O 1
ATOM 552 N N . SER A 1 71 ? -15.392 10.085 18.602 1.00 58.62 71 SER A N 1
ATOM 553 C CA . SER A 1 71 ? -15.466 11.405 19.230 1.00 58.62 71 SER A CA 1
ATOM 554 C C . SER A 1 71 ? -16.597 11.538 20.272 1.00 58.62 71 SER A C 1
ATOM 556 O O . SER A 1 71 ? -17.378 12.490 20.203 1.00 58.62 71 SER A O 1
ATOM 558 N N . ASN A 1 72 ? -16.723 10.601 21.214 1.00 53.88 72 ASN A N 1
ATOM 559 C CA . ASN A 1 72 ? -17.692 10.671 22.318 1.00 53.88 72 ASN A CA 1
ATOM 560 C C . ASN A 1 72 ? -17.113 11.280 23.616 1.00 53.88 72 ASN A C 1
ATOM 562 O O . ASN A 1 72 ? -17.764 11.208 24.651 1.00 53.88 72 ASN A O 1
ATOM 566 N N . GLU A 1 73 ? -15.951 11.943 23.573 1.00 54.91 73 GLU A N 1
ATOM 567 C CA . GLU A 1 73 ? -15.349 12.620 24.741 1.00 54.91 73 GLU A CA 1
ATOM 568 C C . GLU A 1 73 ? -15.644 14.131 24.870 1.00 54.91 73 GLU A C 1
ATOM 570 O O . GLU A 1 73 ? -15.054 14.799 25.709 1.00 54.91 73 GLU A O 1
ATOM 575 N N . ARG A 1 74 ? -16.586 14.721 24.115 1.00 53.69 74 ARG A N 1
ATOM 576 C CA . ARG A 1 74 ? -16.988 16.136 24.332 1.00 53.69 74 ARG A CA 1
ATOM 577 C C . ARG A 1 74 ? -18.491 16.375 24.402 1.00 53.69 74 ARG A C 1
ATOM 579 O O . ARG A 1 74 ? -19.030 17.204 23.675 1.00 53.69 74 ARG A O 1
ATOM 586 N N . LYS A 1 75 ? -19.165 15.676 25.309 1.00 48.41 75 LYS A N 1
ATOM 587 C CA . LYS A 1 75 ? -20.417 16.145 25.922 1.00 48.41 75 LYS A CA 1
ATOM 588 C C . LYS A 1 75 ? -20.497 15.559 27.323 1.00 48.41 75 LYS A C 1
ATOM 590 O O . LYS A 1 75 ? -21.096 14.506 27.462 1.00 48.41 75 LYS A O 1
ATOM 595 N N . ASN A 1 76 ? -19.818 16.184 28.283 1.00 46.38 76 ASN A N 1
ATOM 596 C CA . ASN A 1 76 ? -20.077 16.137 29.729 1.00 46.38 76 ASN A CA 1
ATOM 597 C C . ASN A 1 76 ? -19.112 17.129 30.418 1.00 46.38 76 ASN A C 1
ATOM 599 O O . ASN A 1 76 ? -18.286 16.737 31.234 1.00 46.38 76 ASN A O 1
ATOM 603 N N . GLU A 1 77 ? -19.188 18.401 30.028 1.00 40.25 77 GLU A N 1
ATOM 604 C CA . GLU A 1 77 ? -18.804 19.550 30.861 1.00 40.25 77 GLU A CA 1
ATOM 605 C C . GLU A 1 77 ? -19.983 20.523 30.854 1.00 40.25 77 GLU A C 1
ATOM 607 O O . GLU A 1 77 ? -20.592 20.681 29.765 1.00 40.25 77 GLU A O 1
#

Radius of gyration: 17.67 Å; chains: 1; bounding box: 35×25×55 Å

Foldseek 3Di:
DQPVLLVVLVVLLVVLVVCLVVLLVVLVVQCPDPDPVSNVVSVCCNPPVSCVSSVVSNVSSVCSNVCVVVPPPPDDD

pLDDT: mean 81.31, std 13.79, range [40.25, 94.19]